Protein AF-A0A1X7LHJ1-F1 (afdb_monomer_lite)

Foldseek 3Di:
DVVVVVVVVVVVVVVVLVVLVVVLVVVVVVLVVVLVVLVVCVVVVLVVVVVVPPPPPVVSVVVSVCSVVVSVVVVVVSVVVCCVSVVPPPVVNVVVVVVVVVVVVVD

Secondary structure (DSSP, 8-state):
-HHHHHHHHHHHHHHHHHHHHHHHHHHHHHHHHHHHHHHHHHHHHHHHHHHTT---HHHHHHHHHHHHHHHHHHHHHHHHHHHHHTT---HHHHHHHHHHHHHHH--

Sequence (107 aa):
MAMDRDNLDIYIRAKKRVDTLKNFYAHIAVYLVMNVLLFVFKGRIVSFFVDKGVEDQGFLNWMEWNMVFIPIVWGVVLLVAGIYILKLKPGFIEKWEEKQLRKYTEE

pLDDT: mean 82.79, std 9.68, range [47.09, 95.06]

Structure (mmCIF, N/CA/C/O backbone):
data_AF-A0A1X7LHJ1-F1
#
_entry.id   AF-A0A1X7LHJ1-F1
#
loop_
_atom_site.group_PDB
_atom_site.id
_atom_site.type_symbol
_atom_site.label_atom_id
_atom_site.label_alt_id
_atom_site.label_comp_id
_atom_site.label_asym_id
_atom_site.label_entity_id
_atom_site.label_seq_id
_atom_site.pdbx_PDB_ins_code
_atom_site.Cartn_x
_atom_site.Cartn_y
_atom_site.Cartn_z
_atom_site.occupancy
_atom_site.B_iso_or_equiv
_atom_site.auth_seq_id
_atom_site.auth_comp_id
_atom_site.auth_asym_id
_atom_site.auth_atom_id
_atom_site.pdbx_PDB_model_num
ATOM 1 N N . MET A 1 1 ? -41.229 -1.048 23.237 1.00 60.88 1 MET A N 1
ATOM 2 C CA . MET A 1 1 ? -40.749 0.070 22.387 1.00 60.88 1 MET A CA 1
ATOM 3 C C . MET A 1 1 ? -39.294 0.471 22.642 1.00 60.88 1 MET A C 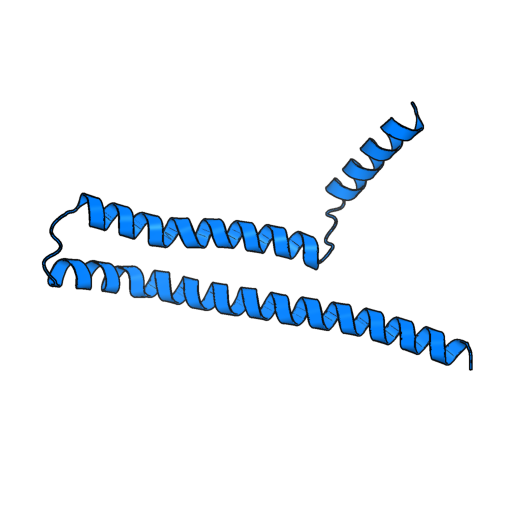1
ATOM 5 O O . MET A 1 1 ? -38.617 0.756 21.667 1.00 60.88 1 MET A O 1
ATOM 9 N N . ALA A 1 2 ? -38.783 0.513 23.882 1.00 62.62 2 ALA A N 1
ATOM 10 C CA . ALA A 1 2 ? -37.358 0.810 24.129 1.00 62.62 2 ALA A CA 1
ATOM 11 C C . ALA A 1 2 ? -36.416 -0.307 23.626 1.00 62.62 2 ALA A C 1
ATOM 13 O O . ALA A 1 2 ? -35.461 -0.027 22.914 1.00 62.62 2 ALA A O 1
ATOM 14 N N . MET A 1 3 ? -36.775 -1.572 23.876 1.00 64.38 3 MET A N 1
ATOM 15 C CA . MET A 1 3 ? -36.000 -2.751 23.458 1.00 64.38 3 MET A CA 1
ATOM 16 C C . MET A 1 3 ? -35.801 -2.862 21.929 1.00 64.38 3 MET A C 1
ATOM 18 O O . MET A 1 3 ? -34.751 -3.299 21.473 1.00 64.38 3 MET A O 1
ATOM 22 N N . ASP A 1 4 ? -36.778 -2.416 21.128 1.00 74.19 4 ASP A N 1
ATOM 23 C CA . ASP A 1 4 ? -36.665 -2.385 19.658 1.00 74.19 4 ASP A CA 1
ATOM 24 C C . ASP A 1 4 ? -35.688 -1.311 19.162 1.00 74.19 4 ASP A C 1
ATOM 26 O O . ASP A 1 4 ? -34.987 -1.524 18.174 1.00 74.19 4 ASP A O 1
ATOM 30 N N . ARG A 1 5 ? -35.608 -0.167 19.858 1.00 77.94 5 ARG A N 1
ATOM 31 C CA . ARG A 1 5 ? -34.641 0.892 19.534 1.00 77.94 5 ARG A CA 1
ATOM 32 C C . ARG A 1 5 ? -33.209 0.440 19.812 1.00 77.94 5 ARG A C 1
ATOM 34 O O . ARG A 1 5 ? -32.352 0.633 18.956 1.00 77.94 5 ARG A O 1
ATOM 41 N N . ASP A 1 6 ? -32.974 -0.241 20.933 1.00 81.19 6 ASP A N 1
ATOM 42 C CA . ASP A 1 6 ? -31.644 -0.763 21.277 1.00 81.19 6 ASP A CA 1
ATOM 43 C C . ASP A 1 6 ? -31.158 -1.807 20.259 1.00 81.19 6 ASP A C 1
ATOM 45 O O . ASP A 1 6 ? -30.014 -1.750 19.798 1.00 81.19 6 ASP A O 1
ATOM 49 N N . ASN A 1 7 ? -32.039 -2.726 19.846 1.00 84.12 7 ASN A N 1
ATOM 50 C CA . ASN A 1 7 ? -31.732 -3.727 18.820 1.00 84.12 7 ASN A CA 1
ATOM 51 C C . ASN A 1 7 ? -31.424 -3.084 17.459 1.00 84.12 7 ASN A C 1
ATOM 53 O O . ASN A 1 7 ? -30.483 -3.498 16.774 1.00 84.12 7 ASN A O 1
ATOM 57 N N . LEU A 1 8 ? -32.176 -2.046 17.081 1.00 87.25 8 LEU A N 1
ATOM 58 C CA . LEU A 1 8 ? -31.944 -1.294 15.850 1.00 87.25 8 LEU A CA 1
ATOM 59 C C . LEU A 1 8 ? -30.593 -0.562 15.877 1.00 87.25 8 LEU A C 1
ATOM 61 O O . LEU A 1 8 ? -29.839 -0.634 14.907 1.00 87.25 8 LEU A O 1
ATOM 65 N N . ASP A 1 9 ? -30.238 0.072 16.994 1.00 84.31 9 ASP A N 1
ATOM 66 C CA . ASP A 1 9 ? -28.954 0.759 17.153 1.00 84.31 9 ASP A CA 1
ATOM 67 C C . ASP A 1 9 ? -27.766 -0.212 17.117 1.00 84.31 9 ASP A C 1
ATOM 69 O O . ASP A 1 9 ? -26.727 0.078 16.512 1.00 84.31 9 ASP A O 1
ATOM 73 N N . ILE A 1 10 ? -27.902 -1.394 17.728 1.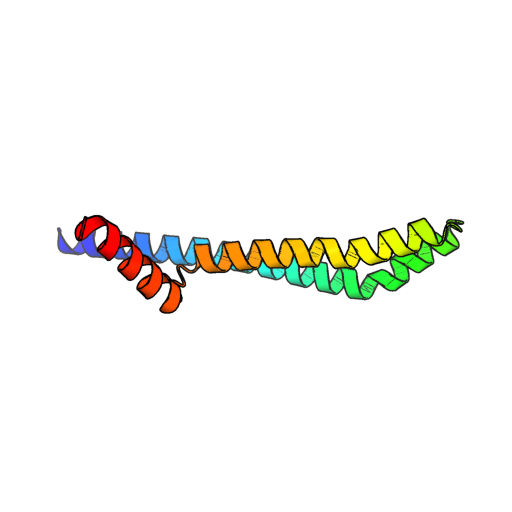00 84.19 10 ILE A N 1
ATOM 74 C CA . ILE A 1 10 ? -26.904 -2.468 17.631 1.00 84.19 10 ILE A CA 1
ATOM 75 C C . ILE A 1 10 ? -26.744 -2.905 16.172 1.00 84.19 10 ILE A C 1
ATOM 77 O O . ILE A 1 10 ? -25.612 -2.960 15.681 1.00 84.19 10 ILE A O 1
ATOM 81 N N . TYR A 1 11 ? -27.851 -3.153 15.468 1.00 87.50 11 TYR A N 1
ATOM 82 C CA . TYR A 1 11 ? -27.841 -3.548 14.061 1.00 87.50 11 TYR A CA 1
ATOM 83 C C . TYR A 1 11 ? -27.177 -2.491 13.169 1.00 87.50 11 TYR A C 1
ATOM 85 O O . TYR A 1 11 ? -26.297 -2.826 12.375 1.00 87.50 11 TYR A O 1
ATOM 93 N N . ILE A 1 12 ? -27.520 -1.210 13.331 1.00 87.88 12 ILE A N 1
ATOM 94 C CA . ILE A 1 12 ? -26.939 -0.106 12.550 1.00 87.88 12 ILE A CA 1
ATOM 95 C C . ILE A 1 12 ? -25.426 -0.013 12.784 1.00 87.88 12 ILE A C 1
ATOM 97 O O . ILE A 1 12 ? -24.654 0.122 11.829 1.00 87.88 12 ILE A O 1
ATOM 101 N N . ARG A 1 13 ? -24.971 -0.136 14.039 1.00 80.06 13 ARG A N 1
ATOM 102 C CA . ARG A 1 13 ? -23.537 -0.141 14.372 1.00 80.06 13 ARG A CA 1
ATOM 103 C C . ARG A 1 13 ? -22.807 -1.335 13.761 1.00 80.06 13 ARG A C 1
ATOM 105 O O . ARG A 1 13 ? -21.707 -1.158 13.234 1.00 80.06 13 ARG A O 1
ATOM 112 N N . ALA A 1 14 ? -23.398 -2.528 13.813 1.00 82.88 14 ALA A N 1
ATOM 113 C CA . ALA A 1 14 ? -22.835 -3.728 13.196 1.00 82.88 14 ALA A CA 1
ATOM 114 C C . ALA A 1 14 ? -22.752 -3.587 11.670 1.00 82.88 14 ALA A C 1
ATOM 116 O O . ALA A 1 14 ? -21.687 -3.804 11.093 1.00 82.88 14 ALA A O 1
ATOM 117 N N . LYS A 1 15 ? -23.832 -3.134 11.024 1.00 84.00 15 LYS A N 1
ATOM 118 C CA . LYS A 1 15 ? -23.885 -2.917 9.575 1.00 84.00 15 LYS A CA 1
ATOM 119 C C . LYS A 1 15 ? -22.826 -1.919 9.109 1.00 84.00 15 LYS A C 1
ATOM 121 O O . LYS A 1 15 ? -22.067 -2.226 8.198 1.00 84.00 15 LYS A O 1
ATOM 126 N N . LYS A 1 16 ? -22.684 -0.782 9.800 1.00 83.19 16 LYS A N 1
ATOM 127 C CA . LYS A 1 16 ? -21.652 0.220 9.484 1.00 83.19 16 LYS A CA 1
ATOM 128 C C . LYS A 1 16 ? -20.236 -0.360 9.558 1.00 83.19 16 LYS A C 1
ATOM 130 O O . LYS A 1 16 ? -19.396 -0.018 8.734 1.00 83.19 16 LYS A O 1
ATOM 135 N N . ARG A 1 17 ? -19.958 -1.249 10.522 1.00 79.19 17 ARG A N 1
ATOM 136 C CA . ARG A 1 17 ? -18.658 -1.939 10.611 1.00 79.19 17 ARG A CA 1
ATOM 137 C C . ARG A 1 17 ? -18.428 -2.881 9.430 1.00 79.19 17 ARG A C 1
ATOM 139 O O . ARG A 1 17 ? -17.345 -2.860 8.854 1.00 79.19 17 ARG A O 1
ATOM 146 N N . VAL A 1 18 ? -19.435 -3.677 9.073 1.00 85.06 18 VAL A N 1
ATOM 147 C CA . VAL A 1 18 ? -19.364 -4.612 7.940 1.00 85.06 18 VAL A CA 1
ATOM 148 C C . VAL A 1 18 ? -19.161 -3.862 6.625 1.00 85.06 18 VAL A C 1
ATOM 150 O O . VAL A 1 18 ? -18.304 -4.253 5.837 1.00 85.06 18 VAL A O 1
ATOM 153 N N . ASP A 1 19 ? -19.880 -2.761 6.411 1.00 86.62 19 ASP A N 1
ATOM 154 C CA . ASP A 1 19 ? -19.769 -1.958 5.190 1.00 86.62 19 ASP A CA 1
ATOM 155 C C . ASP A 1 19 ? -18.378 -1.319 5.049 1.00 86.62 19 ASP A C 1
ATOM 157 O O . ASP A 1 19 ? -17.765 -1.411 3.983 1.00 86.62 19 ASP A O 1
ATOM 161 N N . THR A 1 20 ? -17.822 -0.752 6.129 1.00 83.88 20 THR A N 1
ATOM 162 C CA . THR A 1 20 ? -16.443 -0.228 6.131 1.00 83.88 20 THR A CA 1
ATOM 163 C C . THR A 1 20 ? -15.430 -1.318 5.789 1.00 83.88 20 THR A C 1
ATOM 165 O O . THR A 1 20 ? -14.522 -1.100 4.986 1.00 83.88 20 THR A O 1
ATOM 168 N N . LEU A 1 21 ? -15.596 -2.505 6.374 1.00 85.62 21 LEU A N 1
ATOM 169 C CA . LEU A 1 21 ? -14.690 -3.624 6.159 1.00 85.62 21 LEU A CA 1
ATOM 170 C C . LEU A 1 21 ? -14.774 -4.156 4.722 1.00 85.62 21 LEU A C 1
ATOM 172 O O . LEU A 1 21 ? -13.750 -4.379 4.082 1.00 85.62 21 LEU A O 1
ATOM 176 N N . LYS A 1 22 ? -15.989 -4.295 4.186 1.00 85.00 22 LYS A N 1
ATOM 177 C CA . LYS A 1 22 ? -16.227 -4.710 2.800 1.00 85.00 22 LYS A CA 1
ATOM 178 C C . LYS A 1 22 ? -15.584 -3.741 1.810 1.00 85.00 22 LYS A C 1
ATOM 180 O O . LYS A 1 22 ? -14.937 -4.183 0.862 1.00 85.00 22 LYS A O 1
ATOM 185 N N . ASN A 1 23 ? -15.716 -2.436 2.048 1.00 86.12 23 ASN A N 1
ATOM 186 C CA . ASN A 1 23 ? -15.085 -1.429 1.203 1.00 86.12 23 ASN A CA 1
ATOM 187 C C . ASN A 1 23 ? -13.552 -1.532 1.262 1.00 86.12 23 ASN A C 1
ATOM 189 O O . ASN A 1 23 ? -12.892 -1.513 0.228 1.00 86.12 23 ASN A O 1
ATOM 193 N N . PHE A 1 24 ? -12.975 -1.727 2.450 1.00 87.19 24 PHE A N 1
ATOM 194 C CA . PHE A 1 24 ? -11.531 -1.912 2.609 1.00 87.19 24 PHE A CA 1
ATOM 195 C C . PHE A 1 24 ? -1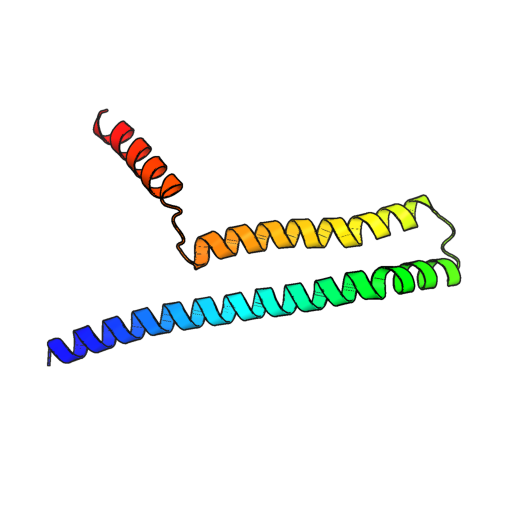1.005 -3.170 1.895 1.00 87.19 24 PHE A C 1
ATOM 197 O O . PHE A 1 24 ? -10.004 -3.100 1.183 1.00 87.19 24 PHE A O 1
ATOM 204 N N . TYR A 1 25 ? -11.712 -4.301 1.993 1.00 87.44 25 TYR A N 1
ATOM 205 C CA . TYR A 1 25 ? -11.350 -5.514 1.252 1.00 87.44 25 TYR A CA 1
ATOM 206 C C . TYR A 1 25 ? -11.408 -5.322 -0.263 1.00 87.44 25 TYR A C 1
ATOM 208 O O . TYR A 1 25 ? -10.555 -5.860 -0.964 1.00 87.44 25 TYR A O 1
ATOM 216 N N . ALA A 1 26 ? -12.357 -4.534 -0.775 1.00 90.56 26 ALA A N 1
ATOM 217 C CA . ALA A 1 26 ? -12.388 -4.196 -2.195 1.00 90.56 26 ALA A CA 1
ATOM 218 C C . ALA A 1 26 ? -11.127 -3.421 -2.622 1.00 90.56 26 ALA A C 1
ATOM 220 O O . ALA A 1 26 ? -10.548 -3.726 -3.664 1.00 90.56 26 ALA A O 1
ATOM 221 N N . HIS A 1 27 ? -10.646 -2.488 -1.792 1.00 88.44 27 HIS A N 1
ATOM 222 C CA . HIS A 1 27 ? -9.399 -1.761 -2.057 1.00 88.44 27 HIS A CA 1
ATOM 223 C C . HIS A 1 27 ? -8.180 -2.695 -2.042 1.00 88.44 27 HIS A C 1
ATOM 225 O O . HIS A 1 27 ? -7.348 -2.613 -2.944 1.00 88.44 27 HIS A O 1
ATOM 231 N N . ILE A 1 28 ? -8.095 -3.622 -1.078 1.00 92.25 28 ILE A N 1
ATOM 232 C CA . ILE A 1 28 ? -7.031 -4.642 -1.046 1.00 92.25 28 ILE A CA 1
ATOM 233 C C . ILE A 1 28 ? -7.092 -5.538 -2.284 1.00 92.25 28 ILE A C 1
ATOM 235 O O . ILE A 1 28 ? -6.057 -5.813 -2.885 1.00 92.25 28 ILE A O 1
ATOM 239 N N . ALA A 1 29 ? -8.283 -5.993 -2.675 1.00 92.00 29 ALA A N 1
ATOM 240 C CA . ALA A 1 29 ? -8.458 -6.865 -3.829 1.00 92.00 29 ALA A CA 1
ATOM 241 C C . ALA A 1 29 ? -7.976 -6.186 -5.117 1.00 92.00 29 ALA A C 1
ATOM 243 O O . ALA A 1 29 ? -7.179 -6.767 -5.850 1.00 92.00 29 ALA A O 1
ATOM 244 N N . VAL A 1 30 ? -8.389 -4.937 -5.358 1.00 93.06 30 VAL A N 1
ATOM 245 C CA . VAL A 1 30 ? -7.918 -4.158 -6.513 1.00 93.06 30 VAL A CA 1
ATOM 246 C C . VAL A 1 30 ? -6.409 -3.939 -6.442 1.00 93.06 30 VAL A C 1
ATOM 248 O O . VAL A 1 30 ? -5.721 -4.152 -7.437 1.00 93.06 30 VAL A O 1
ATOM 251 N N . TYR A 1 31 ? -5.872 -3.582 -5.273 1.00 92.38 31 TYR A N 1
ATOM 252 C CA . TYR A 1 31 ? -4.433 -3.418 -5.085 1.00 92.38 31 TYR A CA 1
ATOM 253 C C . TYR A 1 31 ? -3.666 -4.708 -5.416 1.00 92.38 31 TYR A C 1
ATOM 255 O O . TYR A 1 31 ? -2.712 -4.660 -6.188 1.00 92.38 31 TYR A O 1
ATOM 263 N N . LEU A 1 32 ? -4.098 -5.868 -4.912 1.00 93.06 32 LEU A N 1
ATOM 264 C CA . LEU A 1 32 ? -3.467 -7.158 -5.201 1.00 93.06 32 LEU A CA 1
ATOM 265 C C . LEU A 1 32 ? -3.525 -7.501 -6.690 1.00 93.06 32 LEU A C 1
ATOM 267 O O . LEU A 1 32 ? -2.502 -7.865 -7.264 1.00 93.06 32 LEU A O 1
ATOM 271 N N . VAL A 1 33 ? -4.687 -7.343 -7.331 1.00 95.06 33 VAL A N 1
ATOM 272 C CA . VAL A 1 33 ? -4.846 -7.607 -8.770 1.00 95.06 33 VAL A CA 1
ATOM 273 C C . VAL A 1 33 ? -3.914 -6.715 -9.588 1.00 95.06 33 VAL A C 1
ATOM 275 O O . VAL A 1 33 ? -3.185 -7.215 -10.441 1.00 95.06 33 VAL A O 1
ATOM 278 N N . MET A 1 34 ? -3.873 -5.413 -9.296 1.00 92.12 34 MET A N 1
ATOM 279 C CA . MET A 1 34 ? -2.997 -4.473 -9.999 1.00 92.12 34 MET A CA 1
ATOM 280 C C . MET A 1 34 ? -1.516 -4.781 -9.778 1.00 92.12 34 MET A C 1
ATOM 282 O O . MET A 1 34 ? -0.737 -4.694 -10.721 1.00 92.12 34 MET A O 1
ATOM 286 N N . ASN A 1 35 ? -1.125 -5.190 -8.569 1.00 91.88 35 ASN A N 1
ATOM 287 C CA . ASN A 1 35 ? 0.242 -5.618 -8.281 1.00 91.88 35 ASN A CA 1
ATOM 288 C C . ASN A 1 35 ? 0.618 -6.865 -9.078 1.00 91.88 35 ASN A C 1
ATOM 290 O O . ASN A 1 35 ? 1.660 -6.881 -9.725 1.00 91.88 35 ASN A O 1
ATOM 294 N N . VAL A 1 36 ? -0.233 -7.893 -9.071 1.00 93.38 36 VAL A N 1
ATOM 295 C CA . VAL A 1 36 ? 0.009 -9.128 -9.828 1.00 93.38 36 VAL A CA 1
ATOM 296 C C . VAL A 1 36 ? 0.152 -8.821 -11.315 1.00 93.38 36 VAL A C 1
ATOM 298 O O . VAL A 1 36 ? 1.109 -9.277 -11.937 1.00 93.38 36 VAL A O 1
ATOM 301 N N . LEU A 1 37 ? -0.745 -8.005 -11.877 1.00 93.12 37 LEU A N 1
ATOM 302 C CA . LEU A 1 37 ? -0.633 -7.560 -13.265 1.00 93.12 37 LEU A CA 1
ATOM 303 C C . LEU A 1 37 ? 0.682 -6.810 -13.490 1.00 93.12 37 LEU A C 1
ATOM 305 O O . LEU A 1 37 ? 1.421 -7.146 -14.408 1.00 93.12 37 LEU A O 1
ATOM 309 N N . LEU A 1 38 ? 1.029 -5.855 -12.630 1.00 91.25 38 LEU A N 1
ATOM 310 C CA . LEU A 1 38 ? 2.282 -5.118 -12.744 1.00 91.25 38 LEU A CA 1
ATOM 311 C C . LEU A 1 38 ? 3.488 -6.063 -12.753 1.00 91.25 38 LEU A C 1
ATOM 313 O O . LEU A 1 38 ? 4.304 -5.958 -13.659 1.00 91.25 38 LEU A O 1
ATOM 317 N N . PHE A 1 39 ? 3.584 -7.026 -11.832 1.00 89.69 39 PHE A N 1
ATOM 318 C CA . PHE A 1 39 ? 4.703 -7.976 -11.784 1.00 89.69 39 PHE A CA 1
ATOM 319 C C . PHE A 1 39 ? 4.757 -8.907 -13.001 1.00 89.69 39 PHE A C 1
ATOM 321 O O . PHE A 1 39 ? 5.843 -9.163 -13.518 1.00 89.69 39 PHE A O 1
ATOM 328 N N . VAL A 1 40 ? 3.607 -9.376 -13.494 1.00 92.31 40 VAL A N 1
ATOM 329 C CA . VAL A 1 40 ? 3.525 -10.225 -14.696 1.00 92.31 40 VAL A CA 1
ATOM 330 C C . VAL A 1 40 ? 3.925 -9.451 -15.953 1.00 92.31 40 VAL A C 1
ATOM 332 O O . VAL A 1 40 ? 4.637 -9.973 -16.809 1.00 92.31 40 VAL A O 1
ATOM 335 N N . PHE A 1 41 ? 3.478 -8.201 -16.080 1.00 90.50 41 PHE A N 1
ATOM 336 C CA . PHE A 1 41 ? 3.721 -7.381 -17.265 1.00 90.50 41 PHE A CA 1
ATOM 337 C C . PHE A 1 41 ? 5.023 -6.575 -17.198 1.00 90.50 41 PHE A C 1
ATOM 339 O O . PHE A 1 41 ? 5.482 -6.122 -18.243 1.00 90.50 41 PHE A O 1
ATOM 346 N N . LYS A 1 42 ? 5.660 -6.447 -16.028 1.00 86.69 42 LYS A N 1
ATOM 347 C CA . LYS A 1 42 ? 6.905 -5.693 -15.802 1.00 86.69 42 LYS A CA 1
ATOM 348 C C . LYS A 1 42 ? 7.962 -5.971 -16.873 1.00 86.69 42 LYS A C 1
ATOM 350 O O . LYS A 1 42 ? 8.462 -5.036 -17.487 1.00 86.69 42 LYS A O 1
ATOM 355 N N . GLY A 1 43 ? 8.246 -7.246 -17.155 1.00 84.19 43 GLY A N 1
ATOM 356 C CA . GLY A 1 43 ? 9.239 -7.634 -18.164 1.00 84.19 43 GLY A CA 1
ATOM 357 C C . GLY A 1 43 ? 8.884 -7.176 -19.583 1.00 84.19 43 GLY A C 1
ATOM 358 O O . GLY A 1 43 ? 9.752 -6.690 -20.300 1.00 84.19 43 GLY A O 1
ATOM 359 N N . ARG A 1 44 ? 7.598 -7.247 -19.965 1.00 87.62 44 ARG A N 1
ATOM 360 C CA . ARG A 1 44 ? 7.112 -6.737 -21.262 1.00 87.62 44 ARG A CA 1
ATOM 361 C C . ARG A 1 44 ? 7.155 -5.216 -21.346 1.00 87.62 44 ARG A C 1
ATOM 363 O O . ARG A 1 44 ? 7.383 -4.673 -22.419 1.00 87.62 44 ARG A O 1
ATOM 370 N N . ILE A 1 45 ? 6.895 -4.531 -20.234 1.00 84.81 45 ILE A N 1
ATOM 371 C CA . ILE A 1 45 ? 6.956 -3.069 -20.179 1.00 84.81 45 ILE A CA 1
ATOM 372 C C . ILE A 1 45 ? 8.403 -2.626 -20.392 1.00 84.81 45 ILE A C 1
ATOM 374 O O . ILE A 1 45 ? 8.659 -1.808 -21.267 1.00 84.81 45 ILE A O 1
ATOM 378 N N . VAL A 1 46 ? 9.354 -3.210 -19.658 1.00 84.00 46 VAL A N 1
ATOM 379 C CA . VAL A 1 46 ? 10.781 -2.891 -19.810 1.00 84.00 46 VAL A CA 1
ATOM 380 C C . VAL A 1 46 ? 11.259 -3.186 -21.235 1.00 84.00 46 VAL A C 1
ATOM 382 O O . VAL A 1 46 ? 11.859 -2.311 -21.854 1.00 84.00 46 VAL A O 1
ATOM 385 N N . SER A 1 47 ? 10.934 -4.359 -21.795 1.00 82.94 47 SER A N 1
ATOM 386 C CA . SER A 1 47 ? 11.337 -4.704 -23.166 1.00 82.94 47 SER A CA 1
ATOM 387 C C . SER A 1 47 ? 10.745 -3.753 -24.209 1.00 82.94 47 SER A C 1
ATOM 389 O O . SER A 1 47 ? 11.447 -3.338 -25.119 1.00 82.94 47 SER A O 1
ATOM 391 N N . PHE A 1 48 ? 9.488 -3.328 -24.043 1.00 85.88 48 PHE A N 1
ATOM 392 C CA . PHE A 1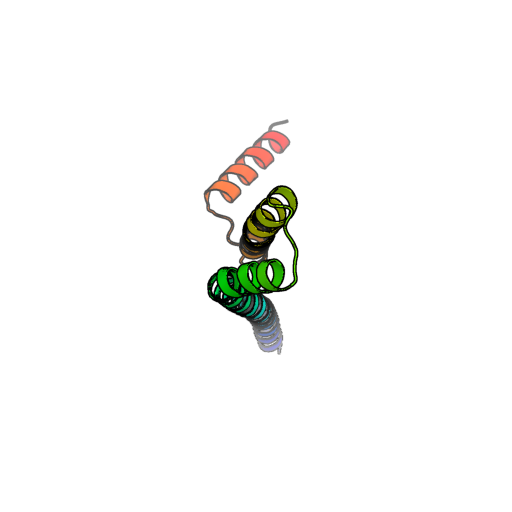 48 ? 8.858 -2.353 -24.936 1.00 85.88 48 PHE A CA 1
ATOM 393 C C . PHE A 1 48 ? 9.583 -0.999 -24.947 1.00 85.88 48 PHE A C 1
ATOM 395 O O . PHE A 1 48 ? 9.717 -0.389 -26.005 1.00 85.88 48 PHE A O 1
ATOM 402 N N . PHE A 1 49 ? 10.052 -0.515 -23.792 1.00 82.00 49 PHE A N 1
ATOM 403 C CA . PHE A 1 49 ? 10.815 0.737 -23.726 1.00 82.00 49 PHE A CA 1
ATOM 404 C C . PHE A 1 49 ? 12.198 0.604 -24.372 1.00 82.00 49 PHE A C 1
ATOM 406 O O . PHE A 1 49 ? 12.617 1.516 -25.085 1.00 82.00 49 PHE A O 1
ATOM 413 N N . VAL A 1 50 ? 12.863 -0.540 -24.192 1.00 82.94 50 VAL A N 1
ATOM 414 C CA . VAL A 1 50 ? 14.128 -0.854 -24.877 1.00 82.94 50 VAL A CA 1
ATOM 415 C C . VAL A 1 50 ? 13.926 -0.880 -26.396 1.00 82.94 50 VAL A C 1
ATOM 417 O O . VAL A 1 50 ? 14.634 -0.181 -27.117 1.00 82.94 50 VAL A O 1
ATOM 420 N N . ASP A 1 51 ? 12.895 -1.577 -26.884 1.00 81.75 51 ASP A N 1
ATOM 421 C CA . ASP A 1 51 ? 12.564 -1.673 -28.316 1.00 81.75 51 ASP A CA 1
ATOM 422 C C . ASP A 1 51 ? 12.203 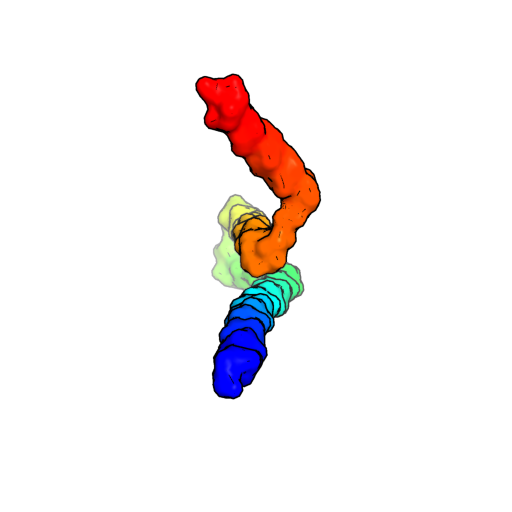-0.312 -28.944 1.00 81.75 51 ASP A C 1
ATOM 424 O O . ASP A 1 51 ? 12.315 -0.118 -30.156 1.00 81.75 51 ASP A O 1
ATOM 428 N N . LYS A 1 52 ? 11.762 0.655 -28.130 1.00 81.12 52 LYS A N 1
ATOM 429 C CA . LYS A 1 52 ? 11.459 2.034 -28.546 1.00 81.12 52 LYS A CA 1
ATOM 430 C C . LYS A 1 52 ? 12.683 2.959 -28.568 1.00 81.12 52 LYS A C 1
ATOM 432 O O . LYS A 1 52 ? 12.515 4.141 -28.866 1.00 81.12 52 LYS A O 1
ATOM 437 N N . GLY A 1 53 ? 13.883 2.439 -28.305 1.00 77.50 53 GLY A N 1
ATOM 438 C CA . GLY A 1 53 ? 15.142 3.182 -28.396 1.00 77.50 53 GLY A CA 1
ATOM 439 C C . GLY A 1 53 ? 15.573 3.859 -27.095 1.00 77.50 53 GLY A C 1
ATOM 440 O O . GLY A 1 53 ? 16.384 4.783 -27.128 1.00 77.50 53 GLY A O 1
ATOM 441 N N . VAL A 1 54 ? 15.037 3.440 -25.942 1.00 79.38 54 VAL A N 1
ATOM 442 C CA . VAL A 1 54 ? 15.561 3.873 -24.640 1.00 79.38 54 VAL A CA 1
ATOM 443 C C . VAL A 1 54 ? 16.806 3.049 -24.320 1.00 79.38 54 VAL A C 1
ATOM 445 O O . VAL A 1 54 ? 16.705 1.909 -23.876 1.00 79.38 54 VAL A O 1
ATOM 448 N N . GLU A 1 55 ? 17.981 3.631 -24.551 1.00 74.19 55 GLU A N 1
ATOM 449 C CA . GLU A 1 55 ? 19.278 2.971 -24.316 1.00 74.19 55 GLU A CA 1
ATOM 450 C C . GLU A 1 55 ? 19.903 3.304 -22.953 1.00 74.19 55 GLU A C 1
ATOM 452 O O . GLU A 1 55 ? 20.871 2.663 -22.541 1.00 74.19 55 GLU A O 1
ATOM 457 N N . ASP A 1 56 ? 19.352 4.280 -22.220 1.00 84.81 56 ASP A N 1
ATOM 458 C CA . ASP A 1 56 ? 19.858 4.623 -20.892 1.00 84.81 56 ASP A CA 1
ATOM 459 C C . ASP A 1 56 ? 19.520 3.525 -19.871 1.00 84.81 56 ASP A C 1
ATOM 461 O O . ASP A 1 56 ? 18.421 3.454 -19.310 1.00 84.81 56 ASP A O 1
ATOM 465 N N . GLN A 1 57 ? 20.510 2.674 -19.603 1.00 81.94 57 GLN A N 1
ATOM 466 C CA . GLN A 1 57 ? 20.418 1.613 -18.605 1.00 81.94 57 GLN A CA 1
ATOM 467 C C . GLN A 1 57 ? 20.174 2.155 -17.189 1.00 81.94 57 GLN A C 1
ATOM 469 O O . GLN A 1 57 ? 19.548 1.466 -16.380 1.00 81.94 57 GLN A O 1
ATOM 474 N N . GLY A 1 58 ? 20.622 3.380 -16.885 1.00 86.62 58 GLY A N 1
ATOM 475 C CA . GLY A 1 58 ? 20.373 4.028 -15.598 1.00 86.62 58 GLY A CA 1
ATOM 476 C C . GLY A 1 58 ? 18.886 4.301 -15.392 1.00 86.62 58 GLY A C 1
ATOM 477 O O . GLY A 1 58 ? 18.312 3.898 -14.376 1.00 86.62 58 GLY A O 1
ATOM 478 N N . PHE A 1 59 ? 18.243 4.910 -16.388 1.00 86.81 59 PHE A N 1
ATOM 479 C CA . PHE A 1 59 ? 16.804 5.148 -16.390 1.00 86.81 59 PHE A CA 1
ATOM 480 C C . PHE A 1 59 ? 15.985 3.853 -16.335 1.00 86.81 59 PHE A C 1
ATOM 482 O O . PHE A 1 59 ? 15.057 3.756 -15.530 1.00 86.81 59 PHE A O 1
ATOM 489 N N . LEU A 1 60 ? 16.332 2.840 -17.138 1.00 86.00 60 LEU A N 1
ATOM 490 C CA . LEU A 1 60 ? 15.614 1.559 -17.149 1.00 86.00 60 LEU A CA 1
ATOM 491 C C . LEU A 1 60 ? 15.673 0.856 -15.789 1.00 86.00 60 LEU A C 1
ATOM 493 O O . LEU A 1 60 ? 14.642 0.413 -15.286 1.00 86.00 60 LEU A O 1
ATOM 497 N N . ASN A 1 61 ? 16.851 0.811 -15.162 1.00 87.25 61 ASN A N 1
ATOM 498 C CA . ASN A 1 61 ? 17.025 0.189 -13.852 1.00 87.25 61 ASN A CA 1
ATOM 499 C C . ASN A 1 61 ? 16.310 0.986 -12.746 1.00 87.25 61 ASN A C 1
ATOM 501 O O . ASN A 1 61 ? 15.664 0.404 -11.874 1.00 87.25 61 ASN A O 1
ATOM 505 N N . TRP A 1 62 ? 16.354 2.323 -12.803 1.00 89.69 62 TRP A N 1
ATOM 506 C CA . TRP A 1 62 ? 15.581 3.181 -11.901 1.00 89.69 62 TRP A CA 1
ATOM 507 C C . TRP A 1 62 ? 14.074 2.932 -12.037 1.00 89.69 62 TRP A C 1
ATOM 509 O O . TRP A 1 62 ? 13.385 2.750 -11.031 1.00 89.69 62 TRP A O 1
ATOM 519 N N . MET A 1 63 ? 13.555 2.875 -13.265 1.00 88.75 63 MET A N 1
ATOM 520 C CA . MET A 1 63 ? 12.144 2.600 -13.541 1.00 88.75 63 MET A CA 1
ATOM 521 C C . MET A 1 63 ? 11.746 1.220 -13.010 1.00 88.75 63 MET A C 1
ATOM 523 O O . MET A 1 63 ? 10.727 1.084 -12.330 1.00 88.75 63 MET A O 1
ATOM 527 N N . GLU A 1 64 ? 12.571 0.210 -13.276 1.00 87.69 64 GLU A N 1
ATOM 528 C CA . GLU A 1 64 ? 12.346 -1.160 -12.836 1.00 87.69 64 GLU A CA 1
ATOM 529 C C . GLU A 1 64 ? 12.271 -1.269 -11.303 1.00 87.69 64 GLU A C 1
ATOM 531 O O . GLU A 1 64 ? 11.373 -1.923 -10.760 1.00 87.69 64 GLU A O 1
ATOM 536 N N . TRP A 1 65 ? 13.183 -0.592 -10.603 1.00 90.00 65 TRP A N 1
ATOM 537 C CA . TRP A 1 65 ? 13.185 -0.511 -9.146 1.00 90.00 65 TRP A 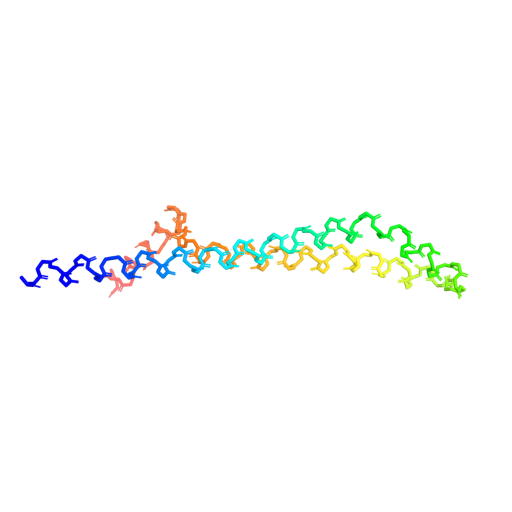CA 1
ATOM 538 C C . TRP A 1 65 ? 11.953 0.208 -8.602 1.00 90.00 65 TRP A C 1
ATOM 540 O O . TRP A 1 65 ? 11.332 -0.276 -7.655 1.00 90.00 65 TRP A O 1
ATOM 550 N N . ASN A 1 66 ? 11.553 1.327 -9.209 1.00 91.19 66 ASN A N 1
ATOM 551 C CA . ASN A 1 66 ? 10.380 2.088 -8.772 1.00 91.19 66 ASN A CA 1
ATOM 552 C C . ASN A 1 66 ? 9.074 1.315 -8.970 1.00 91.19 66 ASN A C 1
ATOM 554 O O . ASN A 1 66 ? 8.194 1.379 -8.111 1.00 91.19 66 ASN A O 1
ATOM 558 N N . MET A 1 67 ? 8.968 0.525 -10.042 1.00 89.06 67 MET A N 1
ATOM 559 C CA . MET A 1 67 ? 7.833 -0.373 -10.276 1.00 89.06 67 MET A CA 1
ATOM 560 C C . MET A 1 67 ? 7.624 -1.377 -9.136 1.00 89.06 67 MET A C 1
ATOM 562 O O . MET A 1 67 ? 6.498 -1.805 -8.917 1.00 89.06 67 MET A O 1
ATOM 566 N N . VAL A 1 68 ? 8.674 -1.733 -8.391 1.00 90.44 68 VAL A N 1
ATOM 567 C CA . VAL A 1 68 ? 8.588 -2.638 -7.234 1.00 90.44 68 VAL A CA 1
ATOM 568 C C . VAL A 1 68 ? 8.493 -1.861 -5.920 1.00 90.44 68 VAL A C 1
ATOM 570 O O . VAL A 1 68 ? 7.690 -2.195 -5.050 1.00 90.44 68 VAL A O 1
ATOM 573 N N . PHE A 1 69 ? 9.279 -0.797 -5.776 1.00 92.69 69 PHE A N 1
ATOM 574 C CA . PHE A 1 69 ? 9.357 -0.006 -4.552 1.00 92.69 69 PHE A CA 1
ATOM 575 C C . PHE A 1 69 ? 8.049 0.729 -4.243 1.00 92.69 69 PHE A C 1
ATOM 577 O O . PHE A 1 69 ? 7.568 0.680 -3.110 1.00 92.69 69 PHE A O 1
ATOM 584 N N . ILE A 1 70 ? 7.436 1.368 -5.246 1.00 91.94 70 ILE A N 1
ATOM 585 C CA . ILE A 1 70 ? 6.207 2.146 -5.057 1.00 91.94 70 ILE A CA 1
ATOM 586 C C . ILE A 1 70 ? 5.072 1.249 -4.542 1.00 91.94 70 ILE A C 1
ATOM 588 O O . ILE A 1 70 ? 4.487 1.587 -3.507 1.00 91.94 70 ILE A O 1
ATOM 592 N N . PRO A 1 71 ? 4.762 0.092 -5.165 1.00 91.88 71 PRO A N 1
ATOM 593 C CA . PRO A 1 71 ? 3.723 -0.767 -4.631 1.00 91.88 71 PRO A CA 1
ATOM 594 C C . PRO A 1 71 ? 4.047 -1.308 -3.241 1.00 91.88 71 PRO A C 1
ATOM 596 O O . PRO A 1 71 ? 3.131 -1.362 -2.427 1.00 91.88 71 PRO A O 1
ATOM 599 N N . ILE A 1 72 ? 5.306 -1.625 -2.914 1.00 91.81 72 ILE A N 1
ATOM 600 C CA . ILE A 1 72 ? 5.691 -2.050 -1.554 1.00 91.81 72 ILE A CA 1
ATOM 601 C C . ILE A 1 72 ? 5.330 -0.980 -0.517 1.00 91.81 72 ILE A C 1
ATOM 603 O O . ILE A 1 72 ? 4.695 -1.299 0.489 1.00 91.81 72 ILE A O 1
ATOM 607 N N . VAL A 1 73 ? 5.671 0.287 -0.768 1.00 94.00 73 VAL A N 1
ATOM 608 C CA . VAL A 1 73 ? 5.333 1.399 0.138 1.00 94.00 73 VAL A CA 1
ATOM 609 C C . VAL A 1 73 ? 3.818 1.519 0.313 1.00 94.00 73 VAL A C 1
ATOM 611 O O . VAL A 1 73 ? 3.329 1.601 1.440 1.00 94.00 73 VAL A O 1
ATOM 614 N N . TRP A 1 74 ? 3.052 1.443 -0.779 1.00 90.69 74 TRP A N 1
ATOM 615 C CA . TRP A 1 74 ? 1.587 1.424 -0.709 1.00 90.69 74 TRP A CA 1
ATOM 616 C C . TRP A 1 74 ? 1.042 0.210 0.050 1.00 90.69 74 TRP A C 1
ATOM 618 O O . TRP A 1 74 ? 0.052 0.333 0.769 1.00 90.69 74 TRP A O 1
ATOM 628 N N . GLY A 1 75 ? 1.706 -0.940 -0.048 1.00 92.56 75 GLY A N 1
ATOM 629 C CA . GLY A 1 75 ? 1.375 -2.143 0.710 1.00 92.56 75 GLY A CA 1
ATOM 630 C C . GLY A 1 75 ? 1.527 -1.932 2.214 1.00 92.56 75 GLY A C 1
ATOM 631 O O . GLY A 1 75 ? 0.647 -2.326 2.976 1.00 92.56 75 GLY A O 1
ATOM 632 N N . VAL A 1 76 ? 2.584 -1.234 2.644 1.00 92.69 76 VAL A N 1
ATOM 633 C CA . VAL A 1 76 ? 2.780 -0.848 4.052 1.00 92.69 76 VAL A CA 1
ATOM 634 C C . VAL A 1 76 ? 1.689 0.118 4.516 1.00 92.69 76 VAL A C 1
ATOM 636 O O . VAL A 1 76 ? 1.113 -0.079 5.585 1.00 92.69 76 VAL A O 1
ATOM 639 N N . VAL A 1 77 ? 1.351 1.125 3.707 1.00 91.19 77 VAL A N 1
ATOM 640 C CA . VAL A 1 77 ? 0.273 2.077 4.027 1.00 91.19 77 VAL A CA 1
ATOM 641 C C . VAL A 1 77 ? -1.072 1.360 4.173 1.00 91.19 77 VAL A C 1
ATOM 643 O O . VAL A 1 77 ? -1.795 1.599 5.141 1.00 91.19 77 VAL A O 1
ATOM 646 N N . LEU A 1 78 ? -1.394 0.433 3.264 1.00 91.00 78 LEU A N 1
ATOM 647 C CA . LEU A 1 78 ? -2.604 -0.386 3.348 1.00 91.00 78 LEU A CA 1
ATOM 648 C C . LEU A 1 78 ? -2.595 -1.314 4.566 1.00 91.00 78 LEU A C 1
ATOM 650 O O . LEU A 1 78 ? -3.639 -1.496 5.188 1.00 91.00 78 LEU A O 1
ATOM 654 N N . LEU A 1 79 ? -1.437 -1.861 4.943 1.00 88.75 79 LEU A N 1
ATOM 655 C CA . LEU A 1 79 ? -1.284 -2.658 6.161 1.00 88.75 79 LEU A CA 1
ATOM 656 C C . LEU A 1 79 ? -1.628 -1.843 7.411 1.00 88.75 79 LEU A C 1
ATOM 658 O O . LEU A 1 79 ? -2.433 -2.285 8.230 1.00 88.75 79 LEU A O 1
ATOM 662 N N . VAL A 1 80 ? -1.073 -0.635 7.534 1.00 88.00 80 VAL A N 1
ATOM 663 C CA . VAL A 1 80 ? -1.361 0.274 8.655 1.00 88.00 80 VAL A CA 1
ATOM 664 C C . VAL A 1 80 ? -2.838 0.674 8.667 1.00 88.00 80 VAL A C 1
ATOM 666 O O . VAL A 1 80 ? -3.486 0.611 9.714 1.00 88.00 80 VAL A O 1
ATOM 669 N N . ALA A 1 81 ? -3.403 1.014 7.505 1.00 87.19 81 ALA A N 1
ATOM 670 C CA . ALA A 1 81 ? -4.826 1.319 7.373 1.00 87.19 81 ALA A CA 1
ATOM 671 C C . ALA A 1 81 ? -5.709 0.124 7.774 1.00 87.19 81 ALA A C 1
ATOM 673 O O . ALA A 1 81 ? -6.723 0.304 8.448 1.00 87.19 81 ALA A O 1
ATOM 674 N N . GLY A 1 82 ? -5.306 -1.099 7.425 1.00 86.12 82 GLY A N 1
ATOM 675 C CA . GLY A 1 82 ? -6.005 -2.325 7.797 1.00 86.12 82 GLY A CA 1
ATOM 676 C C . GLY A 1 82 ? -6.006 -2.577 9.296 1.00 86.12 82 GLY A C 1
ATOM 677 O O . GLY A 1 82 ? -7.065 -2.850 9.857 1.00 86.12 82 GLY A O 1
ATOM 678 N N . ILE A 1 83 ? -4.858 -2.411 9.959 1.00 83.62 83 ILE A N 1
ATOM 679 C CA . ILE A 1 83 ? -4.750 -2.506 11.424 1.00 83.62 83 ILE A CA 1
ATOM 680 C C . ILE A 1 83 ? -5.700 -1.502 12.094 1.00 83.62 83 ILE A C 1
ATOM 682 O O . ILE A 1 83 ? -6.436 -1.862 13.017 1.00 83.62 83 ILE A O 1
ATOM 686 N N . TYR A 1 84 ? -5.745 -0.268 11.585 1.00 81.00 84 TYR A N 1
ATOM 687 C CA . TYR A 1 84 ? -6.630 0.780 12.092 1.00 81.00 84 TYR A CA 1
ATOM 688 C C . TYR A 1 84 ? -8.122 0.453 11.889 1.00 81.00 84 TYR A C 1
ATOM 690 O O . TYR A 1 84 ? -8.912 0.529 12.833 1.00 81.00 84 TYR A O 1
ATOM 698 N N . ILE A 1 85 ? -8.521 0.049 10.677 1.00 78.94 85 ILE A N 1
ATOM 699 C CA . ILE A 1 85 ? -9.924 -0.225 10.311 1.00 78.94 85 ILE A CA 1
ATOM 700 C C . ILE A 1 85 ? -10.465 -1.457 11.029 1.00 78.94 85 ILE A C 1
ATOM 702 O O . ILE A 1 85 ? -11.593 -1.441 11.527 1.00 78.94 85 ILE A O 1
ATOM 706 N N . LEU A 1 86 ? -9.662 -2.516 11.114 1.00 75.38 86 LEU A N 1
ATOM 707 C CA . LEU A 1 86 ? -10.050 -3.746 11.794 1.00 75.38 86 LEU A CA 1
ATOM 708 C C . LEU A 1 86 ? -10.173 -3.550 13.306 1.00 75.38 86 LEU A C 1
ATOM 710 O O . LEU A 1 86 ? -10.669 -4.448 13.984 1.00 75.38 86 LEU A O 1
ATOM 714 N N . LYS A 1 87 ? -9.721 -2.400 13.841 1.00 67.81 87 LYS A N 1
ATOM 715 C CA . LYS A 1 87 ? -9.539 -2.176 15.280 1.00 67.81 87 LYS A CA 1
ATOM 716 C C . LYS A 1 87 ? -8.905 -3.397 15.938 1.00 67.81 87 LYS A C 1
ATOM 718 O O . LYS A 1 87 ? -9.222 -3.728 17.080 1.00 67.81 87 LYS A O 1
ATOM 723 N N . LEU A 1 88 ? -8.028 -4.074 15.195 1.00 60.22 88 LEU A N 1
ATOM 724 C CA . LEU A 1 88 ? -7.156 -5.098 15.719 1.00 60.22 88 LEU A CA 1
ATOM 725 C C . LEU A 1 88 ? -6.196 -4.316 16.594 1.00 60.22 88 LEU A C 1
ATOM 727 O O . LEU A 1 88 ? -5.137 -3.922 16.129 1.00 60.22 88 LEU A O 1
ATOM 731 N N . LYS A 1 89 ? -6.609 -4.010 17.829 1.00 54.97 89 LYS A N 1
ATOM 732 C CA . LYS A 1 89 ? -5.680 -3.737 18.910 1.00 54.97 89 LYS A CA 1
ATOM 733 C C . LYS A 1 89 ? -4.998 -5.081 19.122 1.00 54.97 89 LYS A C 1
ATOM 735 O O . LYS A 1 89 ? -5.616 -5.979 19.695 1.00 54.97 89 LYS A O 1
ATOM 740 N N . PRO A 1 90 ? -3.778 -5.302 18.610 1.00 60.38 90 PRO A N 1
ATOM 741 C CA . PRO A 1 90 ? -3.037 -6.477 19.022 1.00 60.38 90 PRO A CA 1
ATOM 742 C C . PRO A 1 90 ? -2.916 -6.340 20.542 1.00 60.38 90 PRO A C 1
ATOM 744 O O . PRO A 1 90 ? -2.633 -5.237 21.013 1.00 60.38 90 PRO A O 1
ATOM 747 N N . GLY A 1 91 ? -3.126 -7.401 21.324 1.00 59.94 91 GLY A N 1
ATOM 748 C CA . GLY A 1 91 ? -3.112 -7.296 22.795 1.00 59.94 91 GLY A CA 1
ATOM 749 C C . GLY A 1 91 ? -1.830 -6.659 23.366 1.00 59.94 91 GLY A C 1
ATOM 750 O O . GLY A 1 91 ? -1.809 -6.199 24.501 1.00 59.94 91 GLY A O 1
ATOM 751 N N . PHE A 1 92 ? -0.761 -6.575 22.570 1.00 61.38 92 PHE A N 1
ATOM 752 C CA . PHE A 1 92 ? 0.441 -5.800 22.865 1.00 61.38 92 PHE A CA 1
ATOM 753 C C . PHE A 1 92 ? 0.237 -4.270 22.866 1.00 61.38 92 PHE A C 1
ATOM 755 O O . PHE A 1 92 ? 0.761 -3.607 23.755 1.00 61.38 92 PHE A O 1
ATOM 762 N N . ILE A 1 93 ? -0.524 -3.701 21.921 1.00 67.75 93 ILE A N 1
ATOM 763 C CA . ILE A 1 93 ? -0.830 -2.256 21.889 1.00 67.75 93 ILE A CA 1
ATOM 764 C C . ILE A 1 93 ? -1.772 -1.892 23.031 1.00 67.75 93 ILE A C 1
ATOM 766 O O . ILE A 1 93 ? -1.566 -0.870 23.668 1.00 67.75 93 ILE A O 1
ATOM 770 N N . GLU A 1 94 ? -2.751 -2.744 23.334 1.00 66.75 94 GLU A N 1
ATOM 771 C CA . GLU A 1 94 ? -3.651 -2.527 24.471 1.00 66.75 94 GLU A CA 1
ATOM 772 C C . GLU A 1 94 ? -2.873 -2.516 25.794 1.00 66.75 94 GLU A C 1
ATOM 774 O O . GLU A 1 94 ? -2.968 -1.553 26.548 1.00 66.75 94 GLU A O 1
ATOM 779 N N . LYS A 1 95 ? -1.981 -3.494 26.008 1.00 75.50 95 LYS A N 1
ATOM 780 C CA . LYS A 1 95 ? -1.065 -3.504 27.162 1.00 75.50 95 LYS A CA 1
ATOM 781 C C . LYS A 1 95 ? -0.106 -2.310 27.186 1.00 75.50 95 LYS A C 1
ATOM 783 O O . LYS A 1 95 ? 0.263 -1.847 28.263 1.00 75.50 95 LYS A O 1
ATOM 788 N N . TRP A 1 96 ? 0.351 -1.832 26.027 1.00 78.75 96 TRP A N 1
ATOM 789 C CA . TRP A 1 96 ? 1.219 -0.654 25.941 1.00 78.75 96 TRP A CA 1
ATOM 790 C C . TRP A 1 96 ? 0.465 0.629 26.310 1.00 78.75 96 TRP A C 1
ATOM 792 O O . TRP A 1 96 ? 0.977 1.426 27.092 1.00 78.75 96 TRP A O 1
ATOM 802 N N . GLU A 1 97 ? -0.754 0.798 25.801 1.00 79.81 97 GLU A N 1
ATOM 803 C CA . GLU A 1 97 ? -1.636 1.939 26.060 1.00 79.81 97 GLU A CA 1
ATOM 804 C C . GLU A 1 97 ? -2.035 1.986 27.542 1.00 79.81 97 GLU A C 1
ATOM 806 O O . GLU A 1 97 ? -1.897 3.020 28.189 1.00 79.81 97 GLU A O 1
ATOM 811 N N . GLU A 1 98 ? -2.392 0.837 28.120 1.00 80.31 98 GLU A N 1
ATOM 812 C CA . GLU A 1 98 ? -2.693 0.677 29.546 1.00 80.31 98 GLU A CA 1
ATOM 813 C C . GLU A 1 98 ? -1.482 1.033 30.429 1.00 80.31 98 GLU A C 1
ATOM 815 O O . GLU A 1 98 ? -1.611 1.711 31.449 1.00 80.31 98 GLU A O 1
ATOM 820 N N . LYS A 1 99 ? -0.268 0.664 29.995 1.00 81.25 99 LYS A N 1
ATOM 821 C CA . LYS A 1 99 ? 0.978 1.018 30.690 1.00 81.25 99 LYS A CA 1
ATOM 822 C C . LYS A 1 99 ? 1.296 2.513 30.612 1.00 81.25 99 LYS A C 1
ATOM 824 O O . LYS A 1 99 ? 1.907 3.031 31.541 1.00 81.25 99 LYS A O 1
ATOM 829 N N . GLN A 1 100 ? 0.926 3.200 29.530 1.00 82.31 100 GLN A N 1
ATOM 830 C CA . GLN A 1 100 ? 1.094 4.655 29.419 1.00 82.31 100 GLN A CA 1
ATOM 831 C C . GLN A 1 100 ? 0.039 5.405 30.230 1.00 82.31 100 GLN A C 1
ATOM 833 O O . GLN A 1 100 ? 0.388 6.317 30.967 1.00 82.31 100 GLN A O 1
ATOM 838 N N . LEU A 1 101 ? -1.225 4.982 30.181 1.00 79.25 101 LEU A N 1
ATOM 839 C CA . LEU A 1 101 ? -2.295 5.576 30.986 1.00 79.25 101 LEU A CA 1
ATOM 840 C C . LEU A 1 101 ? -2.007 5.476 32.488 1.00 79.25 101 LEU A C 1
ATOM 842 O O . LEU A 1 101 ? -2.231 6.436 33.222 1.00 79.25 101 LEU A O 1
ATOM 846 N N . ARG A 1 102 ? -1.438 4.349 32.938 1.00 78.50 102 ARG A N 1
ATOM 847 C CA . ARG A 1 102 ? -1.042 4.180 34.339 1.00 78.50 102 ARG A CA 1
ATOM 848 C C . ARG A 1 102 ? 0.060 5.156 34.763 1.00 78.50 102 ARG A C 1
ATOM 850 O O . ARG A 1 102 ? -0.012 5.679 35.864 1.00 78.50 102 ARG A O 1
ATOM 857 N N . LYS A 1 103 ? 1.009 5.483 33.875 1.00 78.81 103 LYS A N 1
ATOM 858 C CA . LYS A 1 103 ? 2.052 6.489 34.155 1.00 78.81 103 LYS A CA 1
ATOM 859 C C . LYS A 1 103 ? 1.486 7.893 34.364 1.00 78.81 103 LYS A C 1
ATOM 861 O O . LYS A 1 103 ? 1.963 8.587 35.239 1.00 78.81 103 LYS A O 1
ATOM 866 N N . TYR A 1 104 ? 0.465 8.279 33.600 1.00 74.75 104 TYR A N 1
ATOM 867 C CA . TYR A 1 104 ? -0.180 9.593 33.733 1.00 74.75 104 TYR A CA 1
ATOM 868 C C . TYR A 1 104 ? -1.183 9.690 34.892 1.00 74.75 104 TYR A C 1
ATOM 870 O O . TYR A 1 104 ? -1.685 10.773 35.158 1.00 74.75 104 TYR A O 1
ATOM 878 N N . THR A 1 105 ? -1.534 8.564 35.522 1.00 74.19 105 THR A N 1
ATOM 879 C CA . THR A 1 105 ? -2.456 8.518 36.676 1.00 74.19 105 THR A CA 1
ATOM 880 C C . THR A 1 105 ? -1.702 8.331 38.000 1.00 74.19 105 THR A C 1
ATOM 882 O O . THR A 1 105 ? -2.247 8.602 39.065 1.00 74.19 105 THR A O 1
ATOM 885 N N . GLU A 1 106 ? -0.467 7.824 37.939 1.00 59.94 106 GLU A N 1
ATOM 886 C CA . GLU A 1 106 ? 0.455 7.692 39.077 1.00 59.94 106 GLU A CA 1
ATOM 887 C C . GLU A 1 106 ? 1.372 8.929 39.247 1.00 59.94 106 GLU A C 1
ATOM 889 O O . GLU A 1 106 ? 2.144 8.977 40.206 1.00 59.94 106 GLU A O 1
ATOM 894 N N . GLU A 1 107 ? 1.259 9.922 38.355 1.00 47.09 107 GLU A N 1
ATOM 895 C CA . GLU A 1 107 ? 1.755 11.307 38.499 1.00 47.09 107 GLU A CA 1
ATOM 896 C C . GLU A 1 107 ? 0.599 12.250 38.867 1.00 47.09 107 GLU A C 1
ATOM 898 O O . GLU A 1 107 ? 0.827 13.155 39.704 1.00 47.09 107 GLU A O 1
#

InterPro domains:
  IPR025698 2TM domain [PF13239] (13-105)

Organism: NCBI:txid188872

Radius of gyration: 23.3 Å; chains: 1; bounding box: 61×22×68 Å